Protein AF-A0A218ZSD4-F1 (afdb_monomer_lite)

Structure (mmCIF, N/CA/C/O backbone):
data_AF-A0A218ZSD4-F1
#
_entry.id   AF-A0A218ZSD4-F1
#
loop_
_atom_site.group_PDB
_atom_site.id
_atom_site.type_symbol
_atom_site.label_atom_id
_atom_site.label_alt_id
_atom_site.label_comp_id
_atom_site.label_asym_id
_atom_site.label_entity_id
_atom_site.label_seq_id
_atom_site.pdbx_PDB_ins_code
_atom_site.Cartn_x
_atom_site.Cartn_y
_atom_site.Cartn_z
_atom_site.occupancy
_atom_site.B_iso_or_equiv
_atom_site.auth_seq_id
_atom_site.auth_comp_id
_atom_site.auth_asym_id
_atom_site.auth_atom_id
_atom_site.pdbx_PDB_model_num
ATOM 1 N N . MET A 1 1 ? -6.672 11.312 -6.341 1.00 42.88 1 MET A N 1
ATOM 2 C CA . MET A 1 1 ? -6.254 10.366 -5.276 1.00 42.88 1 MET A CA 1
ATOM 3 C C . MET A 1 1 ? -4.812 10.668 -4.898 1.00 42.88 1 MET A C 1
ATOM 5 O O . MET A 1 1 ? -3.935 10.433 -5.718 1.00 42.88 1 MET A O 1
ATOM 9 N N . MET A 1 2 ? -4.542 11.202 -3.703 1.00 46.00 2 MET A N 1
ATOM 10 C CA . MET A 1 2 ? -3.167 11.219 -3.187 1.00 46.00 2 MET A CA 1
ATOM 11 C C . MET A 1 2 ? -2.723 9.765 -3.002 1.00 46.00 2 MET A C 1
ATOM 13 O O . MET A 1 2 ? -3.235 9.061 -2.135 1.00 46.00 2 MET A O 1
ATOM 17 N N . LEU A 1 3 ? -1.851 9.296 -3.894 1.00 56.97 3 LEU A N 1
ATOM 18 C CA . LEU A 1 3 ? -1.330 7.934 -3.887 1.00 56.97 3 LEU A CA 1
ATOM 19 C C . LEU A 1 3 ? -0.576 7.702 -2.576 1.00 56.97 3 LEU A C 1
ATOM 21 O O . LEU A 1 3 ? 0.311 8.478 -2.225 1.00 56.97 3 LEU A O 1
ATOM 25 N N . ASN A 1 4 ? -0.945 6.638 -1.866 1.00 71.31 4 ASN A N 1
ATOM 26 C CA . ASN A 1 4 ? -0.256 6.148 -0.678 1.00 71.31 4 ASN A CA 1
ATOM 27 C C . ASN A 1 4 ? 1.242 5.977 -1.018 1.00 71.31 4 ASN A C 1
ATOM 29 O O . ASN A 1 4 ? 1.594 5.060 -1.765 1.00 71.31 4 ASN A O 1
ATOM 33 N N . LYS A 1 5 ? 2.100 6.908 -0.559 1.00 77.12 5 LYS A N 1
ATOM 34 C CA . LYS A 1 5 ? 3.532 6.996 -0.927 1.00 77.12 5 LYS A CA 1
ATOM 35 C C . LYS A 1 5 ? 4.254 5.638 -0.801 1.00 77.12 5 LYS A C 1
ATOM 37 O O . LYS A 1 5 ? 4.810 5.201 -1.804 1.00 77.12 5 LYS A O 1
ATOM 42 N N . PRO A 1 6 ? 4.115 4.894 0.315 1.00 81.44 6 PRO A N 1
ATOM 43 C CA . PRO A 1 6 ? 4.686 3.550 0.465 1.00 81.44 6 PRO A CA 1
ATOM 44 C C . PRO A 1 6 ? 4.277 2.530 -0.607 1.00 81.44 6 PRO A C 1
ATOM 46 O O . PRO A 1 6 ? 5.054 1.656 -0.993 1.00 81.44 6 PRO A O 1
ATOM 49 N N . ILE A 1 7 ? 3.036 2.600 -1.095 1.00 83.44 7 ILE A N 1
ATOM 50 C CA . ILE A 1 7 ? 2.558 1.705 -2.157 1.00 83.44 7 ILE A CA 1
ATOM 51 C C . ILE A 1 7 ? 3.136 2.113 -3.506 1.00 83.44 7 ILE A C 1
ATOM 53 O O . ILE A 1 7 ? 3.440 1.246 -4.324 1.00 83.44 7 ILE A O 1
ATOM 57 N N . ARG A 1 8 ? 3.313 3.417 -3.732 1.00 84.12 8 ARG A N 1
ATOM 58 C CA . ARG A 1 8 ? 3.956 3.935 -4.940 1.00 84.12 8 ARG A CA 1
ATOM 59 C C . ARG A 1 8 ? 5.434 3.555 -4.990 1.00 84.12 8 ARG A C 1
ATOM 61 O O . ARG A 1 8 ? 5.867 3.005 -5.991 1.00 84.12 8 ARG A O 1
ATOM 68 N N . GLU A 1 9 ? 6.159 3.724 -3.891 1.00 87.62 9 GLU A N 1
ATOM 69 C CA . GLU A 1 9 ? 7.552 3.274 -3.757 1.00 87.62 9 GLU A CA 1
ATOM 70 C C . GLU A 1 9 ? 7.674 1.755 -3.966 1.00 87.62 9 GLU A C 1
ATOM 72 O O . GLU A 1 9 ? 8.551 1.271 -4.685 1.00 87.62 9 GLU A O 1
ATOM 77 N N . TYR A 1 10 ? 6.735 0.977 -3.417 1.00 87.88 10 TYR A N 1
ATOM 78 C CA . TYR A 1 10 ? 6.684 -0.462 -3.671 1.00 87.88 10 TYR A CA 1
ATOM 79 C C . TYR A 1 10 ? 6.408 -0.792 -5.145 1.00 87.88 10 TYR A C 1
ATOM 81 O O . TYR A 1 10 ? 7.040 -1.681 -5.708 1.00 87.88 10 TYR A O 1
ATOM 89 N N . TYR A 1 11 ? 5.492 -0.078 -5.795 1.00 89.50 11 TYR A N 1
ATOM 90 C CA . TYR A 1 11 ? 5.254 -0.237 -7.226 1.00 89.50 11 TYR A CA 1
ATOM 91 C C . TYR A 1 11 ? 6.517 0.067 -8.044 1.00 89.50 11 TYR A C 1
ATOM 93 O O . TYR A 1 11 ? 6.901 -0.748 -8.884 1.00 89.50 11 TYR A O 1
ATOM 101 N N . ASP A 1 12 ? 7.177 1.196 -7.778 1.00 90.50 12 ASP A N 1
ATOM 102 C CA . ASP A 1 12 ? 8.361 1.635 -8.517 1.00 90.50 12 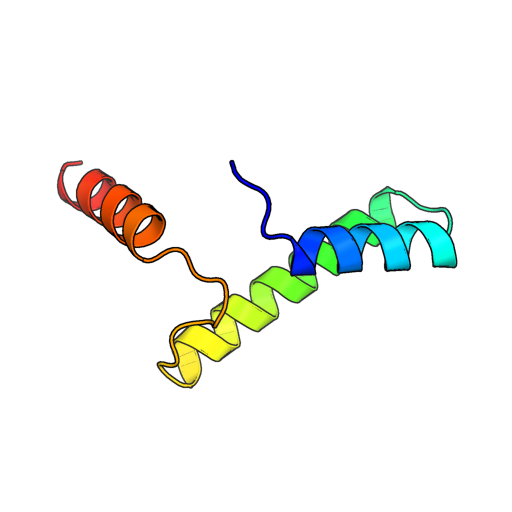ASP A CA 1
ATOM 103 C C . ASP A 1 12 ? 9.535 0.663 -8.318 1.00 90.50 12 ASP A C 1
ATOM 105 O O . ASP A 1 12 ? 10.170 0.265 -9.293 1.00 90.50 12 ASP A O 1
ATOM 109 N N . SER A 1 13 ? 9.755 0.157 -7.100 1.00 90.19 13 SER A N 1
ATOM 110 C CA . SER A 1 13 ? 10.768 -0.883 -6.843 1.00 90.19 13 SER A CA 1
ATOM 111 C C . SER A 1 13 ? 10.494 -2.195 -7.593 1.00 90.19 13 SER A C 1
ATOM 113 O O . SER A 1 13 ? 11.404 -2.761 -8.203 1.00 90.19 13 SER A O 1
ATOM 115 N N . VAL A 1 14 ? 9.244 -2.676 -7.620 1.00 89.00 14 VAL A N 1
ATOM 116 C CA . VAL A 1 14 ? 8.879 -3.893 -8.370 1.00 89.00 14 VAL A CA 1
ATOM 117 C C . VAL A 1 14 ? 9.020 -3.670 -9.876 1.00 89.00 14 VAL A C 1
ATOM 119 O O . VAL A 1 14 ? 9.496 -4.557 -10.591 1.00 89.00 14 VAL A O 1
ATOM 122 N N . LYS A 1 15 ? 8.632 -2.487 -10.361 1.00 90.62 15 LYS A N 1
ATOM 123 C CA . LYS A 1 15 ? 8.773 -2.095 -11.764 1.00 90.62 15 LYS A CA 1
ATOM 124 C C . LYS A 1 15 ? 10.244 -2.050 -12.176 1.00 90.62 15 LYS A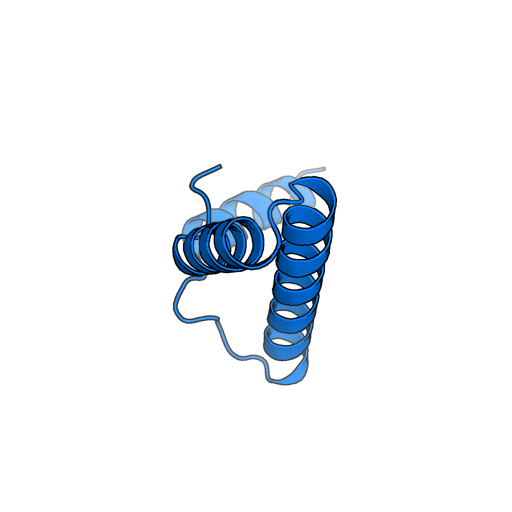 C 1
ATOM 126 O O . LYS A 1 15 ? 10.578 -2.622 -13.208 1.00 90.62 15 LYS A O 1
ATOM 131 N N . ASN A 1 16 ? 11.107 -1.448 -11.361 1.00 89.56 16 ASN A N 1
ATOM 132 C CA . ASN A 1 16 ? 12.539 -1.336 -11.635 1.00 89.56 16 ASN A CA 1
ATOM 133 C C . ASN A 1 16 ? 13.242 -2.702 -11.603 1.00 89.56 16 ASN A C 1
ATOM 135 O O . ASN A 1 16 ? 14.118 -2.950 -12.420 1.00 89.56 16 ASN A O 1
ATOM 139 N N . ARG A 1 17 ? 12.821 -3.625 -10.724 1.00 86.50 17 ARG A N 1
ATOM 140 C CA . ARG A 1 17 ? 13.420 -4.968 -10.622 1.00 86.50 17 ARG A CA 1
ATOM 141 C C . ARG A 1 17 ? 13.024 -5.918 -11.756 1.00 86.50 17 ARG A C 1
ATOM 143 O O . ARG A 1 17 ? 13.817 -6.779 -12.119 1.00 86.50 17 ARG A O 1
ATOM 150 N N . LYS A 1 18 ? 11.786 -5.836 -12.262 1.00 79.75 18 LYS A N 1
ATOM 151 C CA . LYS A 1 18 ? 11.254 -6.797 -13.254 1.00 79.75 18 LYS A CA 1
ATOM 152 C C . LYS A 1 18 ? 11.012 -6.220 -14.651 1.00 79.75 18 LYS A C 1
ATOM 154 O O . LYS A 1 18 ? 10.649 -6.980 -15.541 1.00 79.75 18 LYS A O 1
ATOM 159 N N . GLY A 1 19 ? 11.093 -4.903 -14.843 1.00 77.00 19 GLY A N 1
ATOM 160 C CA . GLY A 1 19 ? 10.848 -4.220 -16.124 1.00 77.00 19 GLY A CA 1
ATOM 161 C C . GLY A 1 19 ? 9.391 -4.229 -16.623 1.00 77.00 19 GLY A C 1
ATOM 162 O O . GLY A 1 19 ? 9.017 -3.435 -17.483 1.00 77.00 19 GLY A O 1
ATOM 163 N N . LEU A 1 20 ? 8.521 -5.081 -16.068 1.00 82.00 20 LEU A N 1
ATOM 164 C CA . LEU A 1 20 ? 7.149 -5.281 -16.539 1.00 82.00 20 LEU A CA 1
ATOM 165 C C . LEU A 1 20 ? 6.129 -4.478 -15.719 1.00 82.00 20 LEU A C 1
ATOM 167 O O . LEU A 1 20 ? 5.756 -4.853 -14.603 1.00 82.00 20 LEU A O 1
ATOM 171 N N . LYS A 1 21 ? 5.586 -3.408 -16.321 1.00 83.19 21 LYS A N 1
ATOM 172 C CA . LYS A 1 21 ? 4.550 -2.540 -15.716 1.00 83.19 21 LYS A CA 1
ATOM 173 C C . LYS A 1 21 ? 3.326 -3.322 -15.218 1.00 83.19 21 LYS A C 1
ATOM 175 O O . LYS A 1 21 ? 2.852 -3.087 -14.108 1.00 83.19 21 LYS A O 1
ATOM 180 N N . LYS A 1 22 ? 2.834 -4.288 -16.007 1.00 86.56 22 LYS A N 1
ATOM 181 C CA . LYS A 1 22 ? 1.673 -5.127 -15.639 1.00 86.56 22 LYS A CA 1
ATOM 182 C C . LYS A 1 22 ? 1.926 -5.902 -14.340 1.00 86.56 22 LYS A C 1
ATOM 184 O O . LYS A 1 22 ? 1.070 -5.932 -13.460 1.00 86.56 22 LYS A O 1
ATOM 189 N N . PHE A 1 23 ? 3.125 -6.462 -14.185 1.00 86.56 23 PHE A N 1
ATOM 190 C CA . PHE A 1 23 ? 3.502 -7.213 -12.989 1.00 86.56 23 PHE A CA 1
ATOM 191 C C . PHE A 1 23 ? 3.596 -6.315 -11.747 1.00 86.56 23 PHE A C 1
ATOM 193 O O . PHE A 1 23 ? 3.126 -6.688 -10.668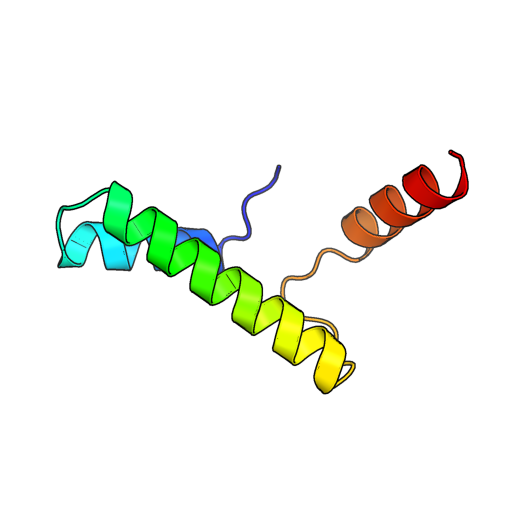 1.00 86.56 23 PHE A O 1
ATOM 200 N N . ALA A 1 24 ? 4.153 -5.112 -11.900 1.00 87.50 24 ALA A N 1
ATOM 201 C CA . ALA A 1 24 ? 4.217 -4.127 -10.825 1.00 87.50 24 ALA A CA 1
ATOM 202 C C . ALA A 1 24 ? 2.816 -3.708 -10.350 1.00 87.50 24 ALA A C 1
ATOM 204 O O . ALA A 1 24 ? 2.569 -3.659 -9.145 1.00 87.50 24 ALA A O 1
ATOM 205 N N . HIS A 1 25 ? 1.865 -3.509 -11.271 1.00 87.88 25 HIS A N 1
ATOM 206 C CA . HIS A 1 25 ? 0.477 -3.194 -10.917 1.00 87.88 25 HIS A CA 1
ATOM 207 C C . HIS A 1 25 ? -0.191 -4.305 -10.103 1.00 87.88 25 HIS A C 1
ATOM 209 O O . HIS A 1 25 ? -0.784 -4.023 -9.059 1.00 87.88 25 HIS A O 1
ATOM 215 N N . VAL A 1 26 ? -0.080 -5.561 -10.548 1.00 91.31 26 VAL A N 1
ATOM 216 C CA . VAL A 1 26 ? -0.646 -6.713 -9.824 1.00 91.31 26 VAL A CA 1
ATOM 217 C C . VAL A 1 26 ? -0.017 -6.837 -8.436 1.00 91.31 26 VAL A C 1
ATOM 219 O O . VAL A 1 26 ? -0.728 -7.025 -7.449 1.00 91.31 26 VAL A O 1
ATOM 222 N N . SER A 1 27 ? 1.303 -6.676 -8.339 1.00 88.25 27 SER A N 1
ATOM 223 C CA . SER A 1 27 ? 2.024 -6.767 -7.065 1.00 88.25 27 SER A CA 1
ATOM 224 C C . SER A 1 27 ? 1.600 -5.667 -6.091 1.00 88.25 27 SER A C 1
ATOM 226 O O . SER A 1 27 ? 1.306 -5.953 -4.931 1.00 88.25 27 SER A O 1
ATOM 228 N N . ALA A 1 28 ? 1.492 -4.422 -6.560 1.00 88.12 28 ALA A N 1
ATOM 229 C CA . ALA A 1 28 ? 1.039 -3.300 -5.744 1.00 88.12 28 ALA A CA 1
ATOM 230 C C . ALA A 1 28 ? -0.414 -3.476 -5.268 1.00 88.12 28 ALA A C 1
ATOM 232 O O . ALA A 1 28 ? -0.703 -3.236 -4.096 1.00 88.12 28 ALA A O 1
ATOM 233 N N . ARG A 1 29 ? -1.318 -3.970 -6.131 1.00 87.94 29 ARG A N 1
ATOM 234 C CA . ARG A 1 29 ? -2.705 -4.286 -5.742 1.00 87.94 29 ARG A CA 1
ATOM 235 C C . ARG A 1 29 ? -2.776 -5.407 -4.705 1.00 87.94 29 ARG A C 1
ATOM 237 O O . ARG A 1 29 ? -3.488 -5.262 -3.720 1.00 87.94 29 ARG A 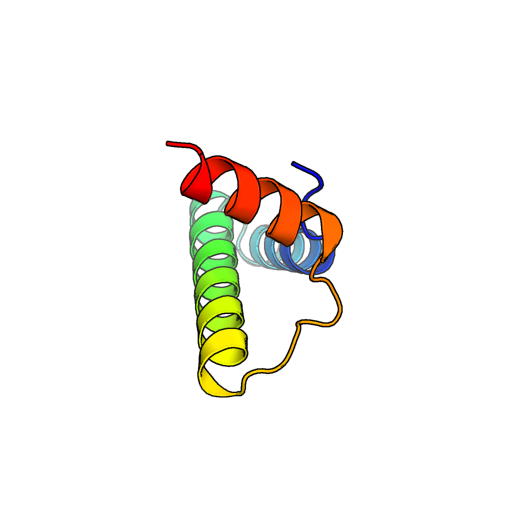O 1
ATOM 244 N N . ARG A 1 30 ? -2.006 -6.489 -4.867 1.00 91.00 30 ARG A N 1
ATOM 245 C CA . ARG A 1 30 ? -1.929 -7.565 -3.859 1.00 91.00 30 ARG A CA 1
ATOM 246 C C . ARG A 1 30 ? -1.421 -7.051 -2.513 1.00 91.00 30 ARG A C 1
ATOM 248 O O . ARG A 1 30 ? -1.943 -7.452 -1.478 1.00 91.00 30 ARG A O 1
ATOM 255 N N . LYS A 1 31 ? -0.437 -6.146 -2.520 1.00 87.19 31 LYS A N 1
ATOM 256 C CA . LYS A 1 31 ? 0.060 -5.507 -1.295 1.00 87.19 31 LYS A CA 1
ATOM 257 C C . LYS A 1 31 ? -1.019 -4.655 -0.622 1.00 87.19 31 LYS A C 1
ATOM 259 O O . LYS A 1 31 ? -1.201 -4.782 0.581 1.00 87.19 31 LYS A O 1
ATOM 264 N N . LEU A 1 32 ? -1.769 -3.864 -1.393 1.00 86.75 32 LEU A N 1
ATOM 265 C CA . LEU A 1 32 ? -2.912 -3.095 -0.886 1.00 86.75 32 LEU A CA 1
ATOM 266 C C . LEU A 1 32 ? -3.978 -3.988 -0.243 1.00 86.75 32 LEU A C 1
ATOM 268 O O . LEU A 1 32 ? -4.410 -3.699 0.865 1.00 86.75 32 LEU A O 1
ATOM 272 N N . VAL A 1 33 ? -4.367 -5.083 -0.902 1.00 89.06 33 VAL A N 1
ATOM 273 C CA . VAL A 1 33 ? -5.368 -6.019 -0.361 1.00 89.06 33 VAL A CA 1
ATOM 274 C C . VAL A 1 33 ? -4.893 -6.633 0.953 1.00 89.06 33 VAL A C 1
ATOM 276 O O . VAL A 1 33 ? -5.650 -6.653 1.914 1.00 89.06 33 VAL A O 1
ATOM 279 N N . ARG A 1 34 ? -3.630 -7.076 1.027 1.00 87.00 34 ARG A N 1
ATOM 280 C CA . ARG A 1 34 ? -3.052 -7.603 2.274 1.00 87.00 34 ARG A CA 1
ATOM 281 C C . ARG A 1 34 ? -3.057 -6.567 3.389 1.00 87.00 34 ARG A C 1
ATOM 283 O O . ARG A 1 34 ? -3.390 -6.905 4.511 1.00 87.00 34 ARG A O 1
ATOM 290 N N . MET A 1 35 ? -2.730 -5.316 3.072 1.00 83.88 35 MET A N 1
ATOM 291 C CA . MET A 1 35 ? -2.774 -4.236 4.053 1.00 83.88 35 MET A CA 1
ATOM 292 C C . MET A 1 35 ? -4.189 -4.005 4.581 1.00 83.88 35 MET A C 1
ATOM 294 O O . MET A 1 35 ? -4.361 -3.949 5.789 1.00 83.88 35 MET A O 1
ATOM 298 N N . ILE A 1 36 ? -5.191 -3.918 3.700 1.00 84.19 36 ILE A N 1
ATOM 299 C CA . ILE A 1 36 ? -6.596 -3.763 4.109 1.00 84.19 36 ILE A CA 1
ATOM 300 C C . ILE A 1 36 ? -7.029 -4.951 4.971 1.00 84.19 36 ILE A C 1
ATOM 302 O O . ILE A 1 36 ? -7.613 -4.753 6.029 1.00 84.19 36 ILE A O 1
ATOM 306 N N . PHE A 1 37 ? -6.703 -6.175 4.552 1.00 87.44 37 PHE A N 1
ATOM 307 C CA . PHE A 1 37 ? -7.012 -7.378 5.319 1.00 87.44 37 PHE A CA 1
ATOM 308 C C . PHE A 1 37 ? -6.416 -7.307 6.729 1.00 87.44 37 PHE A C 1
ATOM 310 O O . PHE A 1 37 ? -7.153 -7.429 7.697 1.00 87.44 37 PHE A O 1
ATOM 317 N N . THR A 1 38 ? -5.122 -7.002 6.861 1.00 84.94 38 THR A N 1
ATOM 318 C CA . THR A 1 38 ? -4.466 -6.851 8.168 1.00 84.94 38 THR A CA 1
ATOM 319 C C . THR A 1 38 ? -5.096 -5.745 9.019 1.00 84.94 38 THR A C 1
ATOM 321 O O . THR A 1 38 ? -5.327 -5.971 10.201 1.00 84.94 38 THR A O 1
ATOM 324 N N . MET A 1 39 ? -5.417 -4.579 8.441 1.00 83.00 39 MET A N 1
ATOM 325 C CA . MET A 1 39 ? -6.097 -3.495 9.171 1.00 83.00 39 MET A CA 1
ATOM 326 C C . MET A 1 39 ? -7.434 -3.963 9.748 1.00 83.00 39 MET A C 1
ATOM 328 O O . MET A 1 39 ? -7.715 -3.730 10.920 1.00 83.00 39 MET A O 1
ATOM 332 N N . LEU A 1 40 ? -8.237 -4.658 8.937 1.00 84.62 40 LEU A N 1
ATOM 333 C CA . LEU A 1 40 ? -9.552 -5.150 9.342 1.00 84.62 40 LEU A CA 1
ATOM 334 C C . LEU A 1 40 ? -9.453 -6.274 10.378 1.00 84.62 40 LEU A C 1
ATOM 336 O O . LEU A 1 40 ? -10.210 -6.282 11.345 1.00 84.62 40 LEU A O 1
ATOM 340 N N . THR A 1 41 ? -8.523 -7.214 10.198 1.00 88.62 41 THR A N 1
ATOM 341 C CA . THR A 1 41 ? -8.356 -8.355 11.107 1.00 88.62 41 THR A CA 1
ATOM 342 C C . THR A 1 41 ? -7.772 -7.931 12.453 1.00 88.62 41 THR A C 1
ATOM 344 O O . THR A 1 41 ? -8.247 -8.381 13.490 1.00 88.62 41 THR A O 1
ATOM 347 N N . GLU A 1 42 ? -6.770 -7.049 12.459 1.00 86.19 42 GLU A N 1
ATOM 348 C CA . GLU A 1 42 ? -6.104 -6.602 13.690 1.00 86.19 42 GLU A CA 1
ATOM 349 C C . GLU A 1 42 ? -6.773 -5.374 14.328 1.00 86.19 42 GLU A C 1
ATOM 351 O O . GLU A 1 42 ? -6.342 -4.942 15.395 1.00 86.19 42 GLU A O 1
ATOM 356 N N . ARG A 1 43 ? -7.798 -4.792 13.682 1.00 78.12 43 ARG A N 1
ATOM 357 C CA . ARG A 1 43 ? -8.422 -3.502 14.046 1.00 78.12 43 ARG A CA 1
ATOM 358 C C . ARG A 1 43 ? -7.404 -2.374 14.254 1.00 78.12 43 ARG A C 1
ATOM 360 O O . ARG A 1 43 ? -7.624 -1.464 15.049 1.00 78.12 43 ARG A O 1
ATOM 367 N N . LYS A 1 44 ? -6.272 -2.443 13.552 1.00 73.56 44 LYS A N 1
ATOM 368 C CA . LYS A 1 44 ? -5.226 -1.423 13.612 1.00 73.56 44 LYS A CA 1
ATOM 369 C C . LYS A 1 44 ? -5.430 -0.433 12.486 1.00 73.56 44 LYS A C 1
ATOM 371 O O . LYS A 1 44 ? -5.393 -0.809 11.313 1.00 73.56 44 LYS A O 1
ATOM 376 N N . GLU A 1 45 ? -5.560 0.832 12.856 1.00 69.31 45 GLU A N 1
ATOM 377 C CA . GLU A 1 45 ? -5.428 1.927 11.907 1.00 69.31 45 GLU A CA 1
ATOM 378 C C . GLU A 1 45 ? -4.039 1.880 11.281 1.00 69.31 4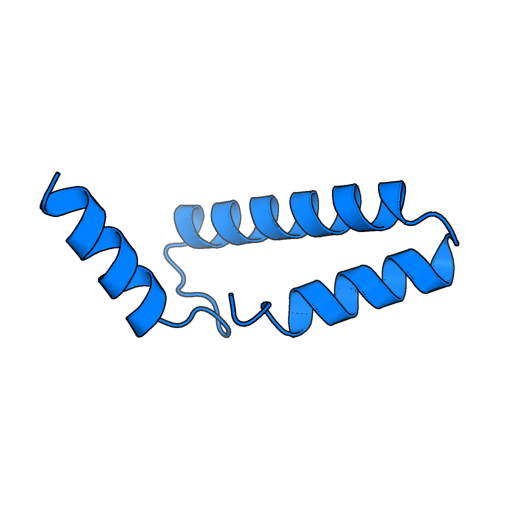5 GLU A C 1
ATOM 380 O O . GLU A 1 45 ? -3.014 1.664 11.942 1.00 69.31 45 GLU A O 1
ATOM 385 N N . TRP A 1 46 ? -3.989 2.048 9.969 1.00 69.44 46 TRP A N 1
ATOM 386 C CA . TRP A 1 46 ? -2.710 2.015 9.291 1.00 69.44 46 TRP A CA 1
ATOM 387 C C . TRP A 1 46 ? -1.984 3.338 9.445 1.00 69.44 46 TRP A C 1
ATOM 389 O O . TRP A 1 46 ? -2.551 4.401 9.229 1.00 69.44 46 TRP A O 1
ATOM 399 N N . LYS A 1 47 ? -0.671 3.270 9.683 1.00 62.31 47 LYS A N 1
ATOM 400 C CA . LYS A 1 47 ? 0.215 4.438 9.847 1.00 62.31 47 LYS A CA 1
ATOM 401 C C . LYS A 1 47 ? 0.130 5.474 8.707 1.00 62.31 47 LYS A C 1
ATOM 403 O O . LYS A 1 47 ? 0.548 6.614 8.879 1.00 62.31 47 LYS A O 1
ATOM 408 N N . TYR A 1 48 ? -0.368 5.079 7.534 1.00 58.06 48 TYR A N 1
ATOM 409 C CA . TYR A 1 48 ? -0.558 5.951 6.366 1.00 58.06 48 TYR A CA 1
ATOM 410 C C . TYR A 1 48 ? -2.013 6.037 5.894 1.00 58.06 48 TYR A C 1
ATOM 412 O O . TYR A 1 48 ? -2.276 6.529 4.791 1.00 58.06 48 TYR A O 1
ATOM 420 N N . GLU A 1 49 ? -2.955 5.511 6.675 1.00 63.41 49 GLU A N 1
ATOM 421 C CA . GLU A 1 49 ? -4.355 5.847 6.493 1.00 63.41 49 GLU A CA 1
ATOM 422 C C . GLU A 1 49 ? -4.516 7.353 6.701 1.00 63.41 49 GLU A C 1
ATOM 424 O O . GLU A 1 49 ? -3.825 7.971 7.509 1.00 63.41 49 GLU A O 1
ATOM 429 N N . LYS A 1 50 ? -5.366 7.970 5.886 1.00 66.81 50 LYS A N 1
ATOM 430 C CA . LYS A 1 50 ? -5.762 9.362 6.076 1.00 66.81 50 LYS A CA 1
ATOM 431 C C . LYS A 1 50 ? -7.177 9.313 6.637 1.00 66.81 50 LYS A C 1
ATOM 433 O O . LYS A 1 50 ? -8.085 9.195 5.811 1.00 66.81 50 LYS A O 1
ATOM 438 N N . PRO A 1 51 ? -7.366 9.406 7.967 1.00 66.50 51 PRO A N 1
ATOM 439 C CA . PRO A 1 51 ? -8.679 9.262 8.601 1.00 66.50 51 PRO A CA 1
ATOM 440 C C . PRO A 1 51 ? -9.736 10.140 7.926 1.00 66.50 51 PRO A C 1
ATOM 442 O O . PRO A 1 51 ? -10.763 9.645 7.476 1.00 66.50 51 PRO A O 1
ATOM 445 N N . ALA A 1 52 ? -9.380 11.396 7.636 1.00 71.81 52 ALA A N 1
ATOM 446 C CA . ALA A 1 52 ? -10.242 12.352 6.941 1.00 71.81 52 ALA A CA 1
ATOM 447 C C . ALA A 1 52 ? -10.716 11.906 5.539 1.00 71.81 52 ALA A C 1
ATOM 449 O O . ALA A 1 52 ? -11.772 12.327 5.076 1.00 71.81 52 ALA A O 1
ATOM 450 N N . LEU A 1 53 ? -9.947 11.089 4.808 1.00 68.69 53 LEU A N 1
ATOM 451 C CA . LEU A 1 53 ? -10.384 10.546 3.513 1.00 68.69 53 LEU A CA 1
ATOM 452 C C . LEU A 1 53 ? -11.261 9.305 3.677 1.00 68.69 53 LEU A C 1
ATOM 454 O O . LEU A 1 53 ? -12.110 9.064 2.819 1.00 68.69 53 LEU A O 1
ATOM 458 N N . THR A 1 54 ? -11.031 8.520 4.728 1.00 69.44 54 THR A N 1
ATOM 459 C CA . THR A 1 54 ? -11.861 7.366 5.078 1.00 69.44 54 THR A CA 1
ATOM 460 C C . THR A 1 54 ? -13.239 7.849 5.540 1.00 69.44 54 THR A C 1
ATOM 462 O O . THR A 1 54 ? -14.238 7.479 4.928 1.00 69.44 54 THR A O 1
ATOM 465 N N . GLU A 1 55 ? -13.301 8.791 6.482 1.00 73.25 55 GLU A N 1
ATOM 466 C CA . GLU A 1 55 ? -14.543 9.417 6.969 1.00 73.25 55 GLU A CA 1
ATOM 467 C C . GLU A 1 55 ? -15.343 10.105 5.851 1.00 73.25 55 GLU A C 1
ATOM 469 O O . GLU A 1 55 ? -16.552 9.912 5.718 1.00 73.25 55 GLU A O 1
ATOM 474 N N . ASN A 1 56 ? -14.674 10.853 4.964 1.00 75.19 56 ASN A N 1
ATOM 475 C CA . ASN A 1 56 ? -15.337 11.484 3.815 1.00 75.19 56 ASN A CA 1
ATOM 476 C C . ASN A 1 56 ? -15.928 10.476 2.817 1.00 75.19 56 ASN A C 1
ATOM 478 O O . ASN A 1 56 ? -16.824 10.821 2.050 1.00 75.19 56 ASN A O 1
ATOM 482 N N . LYS A 1 57 ? -15.396 9.252 2.752 1.00 74.00 57 LYS A N 1
ATOM 483 C CA . LYS A 1 57 ? -15.959 8.199 1.899 1.00 74.00 57 LYS A CA 1
ATOM 484 C C . LYS A 1 57 ? -17.108 7.483 2.587 1.00 74.00 57 LYS A C 1
ATOM 486 O O . LYS A 1 57 ? -18.115 7.251 1.932 1.00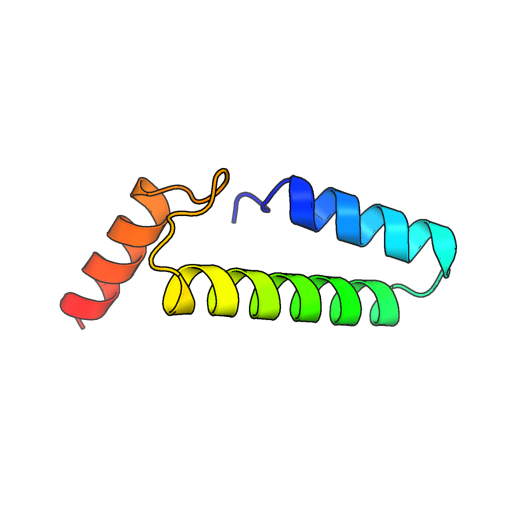 74.00 57 LYS A O 1
ATOM 491 N N . LEU A 1 58 ? -16.967 7.177 3.875 1.00 77.81 58 LEU A N 1
ATOM 492 C CA . LEU A 1 58 ? -18.025 6.559 4.675 1.00 77.81 58 LEU A CA 1
ATOM 493 C C . LEU A 1 58 ? -19.273 7.446 4.708 1.00 77.81 58 LEU A C 1
ATOM 495 O O . LEU A 1 58 ? -20.347 6.999 4.324 1.00 77.81 58 LEU A O 1
ATOM 499 N N . SER A 1 59 ? -19.106 8.741 4.981 1.00 77.25 59 SER A N 1
ATOM 500 C CA . SER A 1 59 ? -20.216 9.706 4.995 1.00 77.25 59 SER A CA 1
ATOM 501 C C . SER A 1 59 ? -20.917 9.893 3.643 1.00 77.25 59 SER A C 1
ATOM 503 O O . SER A 1 59 ? -22.055 10.349 3.599 1.00 77.25 59 SER A O 1
ATOM 505 N N . LYS A 1 60 ? -20.264 9.562 2.521 1.00 80.44 60 LYS A N 1
ATOM 506 C CA . LYS A 1 60 ? -20.904 9.545 1.194 1.00 80.44 60 LYS A CA 1
ATOM 507 C C . LYS A 1 60 ? -21.684 8.263 0.930 1.00 80.44 60 LYS A C 1
ATOM 509 O O . LYS A 1 60 ? -22.625 8.308 0.151 1.00 80.44 60 LYS A O 1
ATOM 514 N N . LEU A 1 61 ? -21.276 7.149 1.534 1.00 77.44 61 LEU A N 1
ATOM 515 C CA . LEU A 1 61 ? -21.962 5.863 1.415 1.00 77.44 61 LEU A CA 1
ATOM 516 C C . LEU A 1 61 ? -23.198 5.798 2.317 1.00 77.44 61 LEU A C 1
ATOM 518 O O . LEU A 1 61 ? -24.185 5.206 1.919 1.00 77.44 61 LEU A O 1
ATOM 522 N N . GLU A 1 62 ? -23.167 6.442 3.485 1.00 73.31 62 GLU A N 1
ATOM 523 C CA . GLU A 1 62 ? -24.322 6.534 4.395 1.00 73.31 62 GLU A CA 1
ATOM 524 C C . GLU A 1 62 ? -25.424 7.486 3.901 1.00 73.31 62 GLU A C 1
ATOM 526 O O . GLU A 1 62 ? -26.547 7.443 4.393 1.00 73.31 62 GLU A O 1
ATOM 531 N N . LYS A 1 63 ? -25.105 8.372 2.948 1.00 71.69 63 LYS A N 1
ATOM 532 C CA . LYS A 1 63 ? -26.049 9.336 2.354 1.00 71.69 63 LYS A CA 1
ATOM 533 C C . LYS A 1 63 ? -26.683 8.859 1.039 1.00 71.69 63 LYS A C 1
ATOM 535 O O . LYS A 1 63 ? -27.432 9.633 0.444 1.00 71.69 63 LYS A O 1
ATOM 540 N N . GLY A 1 64 ? -26.328 7.667 0.557 1.00 50.50 64 GLY A N 1
ATOM 541 C CA . GLY A 1 64 ? -26.914 7.037 -0.633 1.00 50.50 64 GLY A CA 1
ATOM 542 C C . GLY A 1 64 ? -27.928 5.977 -0.245 1.00 50.50 64 GLY A C 1
ATOM 543 O O . GLY A 1 64 ? -28.887 5.807 -1.025 1.00 50.50 64 GLY A O 1
#

Sequence (64 aa):
MMLNKPIREYYDSVKNRKGLKKFAHVSARRKLVRMIFTMLTERKEWKYEKPALTENKLSKLEKG

pLDDT: mean 78.8, std 11.25, range [42.88, 91.31]

Secondary structure (DSSP, 8-state):
----HHHHHHHHHHHHHH--HHHHHHHHHHHHHHHHHHHHHHTPPPTT--HHHHHHHHHHHTT-

Foldseek 3Di:
DPPQVVLVVQLVVVCVVPVDNVVSVVVSVVVVVVVVVCCVVVVDDDPRDDVVVVVVVVVVVVVD

Radius of gyration: 14.14 Å; chains: 1; bounding box: 40×21×31 Å